Protein AF-A0A6S7GT25-F1 (afdb_monomer_lite)

Structure (mmCIF, N/CA/C/O backbone):
data_AF-A0A6S7GT25-F1
#
_entry.id   AF-A0A6S7GT25-F1
#
loop_
_atom_site.group_PDB
_atom_site.id
_atom_site.type_symbol
_atom_site.label_atom_id
_atom_site.label_alt_id
_atom_site.label_comp_id
_atom_site.label_asym_id
_atom_site.label_entity_id
_atom_site.label_seq_id
_atom_site.pdbx_PDB_ins_code
_atom_site.Cartn_x
_atom_site.Cartn_y
_atom_site.Cartn_z
_atom_site.occupancy
_atom_site.B_iso_or_equiv
_atom_site.auth_seq_id
_atom_site.auth_comp_id
_atom_site.auth_asym_id
_atom_site.auth_atom_id
_atom_site.pdbx_PDB_model_num
ATOM 1 N N . MET A 1 1 ? -16.986 -20.608 24.876 1.00 46.66 1 MET A N 1
ATOM 2 C CA . MET A 1 1 ? -17.352 -19.359 24.159 1.00 46.66 1 MET A CA 1
ATOM 3 C C . MET A 1 1 ? -18.780 -19.372 23.591 1.00 46.66 1 MET A C 1
ATOM 5 O O . MET A 1 1 ? -19.225 -18.306 23.196 1.00 46.66 1 MET A O 1
ATOM 9 N N . LEU A 1 2 ? -19.500 -20.506 23.579 1.00 47.88 2 LEU A N 1
ATOM 10 C CA . LEU A 1 2 ? -20.858 -20.634 23.010 1.00 47.88 2 LEU A CA 1
ATOM 11 C C . LEU A 1 2 ? -21.992 -20.029 23.874 1.00 47.88 2 LEU A C 1
ATOM 13 O O . LEU A 1 2 ? -22.983 -19.552 23.342 1.00 47.88 2 LEU A O 1
ATOM 17 N N . GLU A 1 3 ? -21.796 -19.934 25.187 1.00 65.75 3 GLU A N 1
ATOM 18 C CA . GLU A 1 3 ? -22.841 -19.618 26.181 1.00 65.75 3 GLU A CA 1
ATOM 19 C C . GLU A 1 3 ? -23.477 -18.217 26.064 1.00 65.75 3 GLU A C 1
ATOM 21 O O . GLU A 1 3 ? -24.649 -18.014 26.363 1.00 65.75 3 GLU A O 1
ATOM 26 N N . LYS A 1 4 ? -22.717 -17.213 25.606 1.00 69.62 4 LYS A N 1
ATOM 27 C CA . LYS A 1 4 ? -23.219 -15.827 25.539 1.00 69.62 4 LYS A CA 1
ATOM 28 C C . LYS A 1 4 ? -24.179 -15.590 24.377 1.00 69.62 4 LYS A C 1
ATOM 30 O O . LYS A 1 4 ? -25.021 -14.703 24.470 1.00 69.62 4 LYS A O 1
ATOM 35 N N . GLY A 1 5 ? -24.010 -16.335 23.285 1.00 71.19 5 GLY A N 1
ATOM 36 C CA . GLY A 1 5 ? -24.863 -16.208 22.105 1.00 71.19 5 GLY A CA 1
ATOM 37 C C . GLY A 1 5 ? -26.246 -16.794 22.358 1.00 71.19 5 GLY A C 1
ATOM 38 O O . GLY A 1 5 ? -27.243 -16.169 22.015 1.00 71.19 5 GLY A O 1
ATOM 39 N N . GLU A 1 6 ? -26.293 -17.945 23.027 1.00 79.38 6 GLU A N 1
ATOM 40 C CA . GLU A 1 6 ? -27.542 -18.613 23.394 1.00 79.38 6 GLU A CA 1
ATOM 41 C C . GLU A 1 6 ? -28.343 -17.788 24.406 1.00 79.38 6 GLU A C 1
ATOM 43 O O . GLU A 1 6 ? -29.517 -17.527 24.160 1.00 79.38 6 GLU A O 1
ATOM 48 N N . CYS A 1 7 ? -27.710 -17.252 25.460 1.00 79.69 7 CYS A N 1
ATOM 49 C CA . CYS A 1 7 ? -28.395 -16.344 26.391 1.00 79.69 7 CYS A CA 1
ATOM 50 C C . CYS A 1 7 ? -28.973 -15.103 25.695 1.00 79.69 7 CYS A C 1
ATOM 52 O O . CYS A 1 7 ? -30.114 -14.735 25.954 1.00 79.69 7 CYS A O 1
ATOM 54 N N . ALA A 1 8 ? -28.217 -14.476 24.787 1.00 78.19 8 ALA A N 1
ATOM 55 C CA . ALA A 1 8 ? -28.694 -13.295 24.067 1.00 78.19 8 ALA A CA 1
ATOM 56 C C . ALA A 1 8 ? -29.859 -13.617 23.113 1.00 78.19 8 ALA A C 1
ATOM 58 O O . ALA A 1 8 ? -30.740 -12.783 22.910 1.00 78.19 8 ALA A O 1
ATOM 59 N N . ALA A 1 9 ? -29.871 -14.818 22.526 1.00 78.69 9 ALA A N 1
ATOM 60 C CA . ALA A 1 9 ? -30.960 -15.272 21.670 1.00 78.69 9 ALA A CA 1
ATOM 61 C C . ALA A 1 9 ? -32.238 -15.543 22.476 1.00 78.69 9 ALA A C 1
ATOM 63 O O . ALA A 1 9 ? -33.312 -15.109 22.066 1.00 78.69 9 ALA A O 1
ATOM 64 N N . VAL A 1 10 ? -32.118 -16.201 23.632 1.00 81.44 10 VAL A N 1
ATOM 65 C CA . VAL A 1 10 ? -33.252 -16.478 24.529 1.00 81.44 10 VAL A CA 1
ATOM 66 C C . VAL A 1 10 ? -33.853 -15.176 25.062 1.00 81.44 10 VAL A C 1
ATOM 68 O O . VAL A 1 10 ? -35.054 -14.963 24.923 1.00 81.44 10 VAL A O 1
ATOM 71 N N . GLU A 1 11 ? -33.020 -14.251 25.547 1.00 81.88 11 GLU A N 1
ATOM 72 C CA . GLU A 1 11 ? -33.464 -12.940 26.045 1.00 81.88 11 GLU A CA 1
ATOM 73 C C . GLU A 1 11 ? -34.203 -12.132 24.961 1.00 81.88 11 GLU A C 1
ATOM 75 O O . GLU A 1 11 ? -35.206 -11.467 25.231 1.00 81.88 11 GLU A O 1
ATOM 80 N N . PHE A 1 12 ? -33.754 -12.218 23.703 1.00 75.81 12 PHE A N 1
ATOM 81 C CA . PHE A 1 12 ? -34.432 -11.576 22.577 1.00 75.81 12 PHE A CA 1
ATOM 82 C C . PHE A 1 12 ? -35.801 -12.202 22.277 1.00 75.81 12 PHE A C 1
ATOM 84 O O . PHE A 1 12 ? -36.764 -11.467 22.051 1.00 75.81 12 PHE A O 1
ATOM 91 N N . MET A 1 13 ? -35.892 -13.536 22.275 1.00 76.75 13 MET A N 1
ATOM 92 C CA . MET A 1 13 ? -37.148 -14.247 22.014 1.00 76.75 13 MET A CA 1
ATOM 93 C C . MET A 1 13 ? -38.189 -13.965 23.099 1.00 76.75 13 MET A C 1
ATOM 95 O O . MET A 1 13 ? -39.343 -13.684 22.774 1.00 76.75 13 MET A O 1
ATOM 99 N N . GLU A 1 14 ? -37.783 -13.975 24.367 1.00 75.38 14 GLU A N 1
ATOM 100 C CA . GLU A 1 14 ? -38.678 -13.691 25.492 1.00 75.38 14 GLU A CA 1
ATOM 101 C C . GLU A 1 14 ? -39.189 -12.246 25.467 1.00 75.38 14 GLU A C 1
ATOM 103 O O . GLU A 1 14 ? -40.381 -12.016 25.649 1.00 75.38 14 GLU A O 1
ATOM 108 N N . SER A 1 15 ? -38.319 -11.277 25.164 1.00 70.38 15 SER A N 1
ATOM 109 C CA . SER A 1 15 ? -38.676 -9.851 25.202 1.00 70.38 15 SER A CA 1
ATOM 110 C C . SER A 1 15 ? -39.372 -9.304 23.951 1.00 70.38 15 SER A C 1
ATOM 112 O O . SER A 1 15 ? -39.927 -8.211 24.019 1.00 70.38 15 SER A O 1
ATOM 114 N N . ASN A 1 16 ? -39.313 -9.992 22.802 1.00 66.31 16 ASN A N 1
ATOM 115 C CA . ASN A 1 16 ? -39.850 -9.457 21.536 1.00 66.31 16 ASN A CA 1
ATOM 116 C C . ASN A 1 16 ? -40.799 -10.400 20.781 1.00 66.31 16 ASN A C 1
ATOM 118 O O . ASN A 1 16 ? -41.455 -9.940 19.848 1.00 66.31 16 ASN A O 1
ATOM 122 N N . ILE A 1 17 ? -40.834 -11.701 21.100 1.00 68.69 17 ILE A N 1
ATOM 123 C CA . ILE A 1 17 ? -41.604 -12.697 20.328 1.00 68.69 17 ILE A CA 1
ATOM 124 C C . ILE A 1 17 ? -42.636 -13.419 21.200 1.00 68.69 17 ILE A C 1
ATOM 126 O O . ILE A 1 17 ? -43.757 -13.632 20.746 1.00 68.69 17 ILE A O 1
ATOM 130 N N . VAL A 1 18 ? -42.261 -13.824 22.418 1.00 70.00 18 VAL A N 1
ATOM 131 C CA . VAL A 1 18 ? -43.102 -14.679 23.278 1.00 70.00 18 VAL A CA 1
ATOM 132 C C . VAL A 1 18 ? -43.850 -13.883 24.358 1.00 70.00 18 VAL A C 1
ATOM 134 O O . VAL A 1 18 ? -44.927 -14.304 24.772 1.00 70.00 18 VAL A O 1
ATOM 137 N N . GLY A 1 19 ? -43.318 -12.744 24.811 1.00 62.94 19 GLY A N 1
ATOM 138 C CA . GLY A 1 19 ? -43.955 -11.903 25.830 1.00 62.94 19 GLY A CA 1
ATOM 139 C C . GLY A 1 19 ? -45.111 -11.037 25.304 1.00 62.94 19 GLY A C 1
ATOM 140 O O . GLY A 1 19 ? -45.057 -10.530 24.188 1.00 62.94 19 GLY A O 1
ATOM 141 N N . GLU A 1 20 ? -46.137 -10.821 26.139 1.00 63.78 20 GLU A N 1
ATOM 142 C CA . GLU A 1 20 ? -47.209 -9.823 25.919 1.00 63.78 20 GLU A CA 1
ATOM 143 C C . GLU A 1 20 ? -46.750 -8.379 26.195 1.00 63.78 20 GLU A C 1
ATOM 145 O O . GLU A 1 20 ? -47.478 -7.422 25.932 1.00 63.78 20 GLU A O 1
ATOM 150 N N . GLU A 1 21 ? -45.530 -8.211 26.709 1.00 63.09 21 GLU A N 1
ATOM 151 C CA . GLU A 1 21 ? -44.873 -6.921 26.862 1.00 63.09 21 GLU A CA 1
ATOM 152 C C . GLU A 1 21 ? -43.759 -6.766 25.814 1.00 63.09 21 GLU A C 1
ATOM 154 O O . GLU A 1 21 ? -42.978 -7.697 25.615 1.00 63.09 21 GLU A O 1
ATOM 159 N N . PRO A 1 22 ? -43.618 -5.589 25.185 1.00 63.03 22 PRO A N 1
ATOM 160 C CA . PRO A 1 22 ? -44.305 -4.344 25.508 1.00 63.03 22 PRO A CA 1
ATOM 161 C C . PRO A 1 22 ? -45.561 -4.118 24.640 1.00 63.03 22 PRO A C 1
ATOM 163 O O . PRO A 1 22 ? -45.666 -4.624 23.527 1.00 63.03 22 PRO A O 1
ATOM 166 N N . ASP A 1 23 ? -46.503 -3.312 25.144 1.00 68.62 23 ASP A N 1
ATOM 167 C CA . ASP A 1 23 ? -47.712 -2.890 24.417 1.00 68.62 23 ASP A CA 1
ATOM 168 C C . ASP A 1 23 ? -47.369 -2.367 23.004 1.00 68.62 23 ASP A C 1
ATOM 170 O O . ASP A 1 23 ? -46.366 -1.674 22.809 1.00 68.62 23 ASP A O 1
ATOM 174 N N . ILE A 1 24 ? -48.199 -2.676 22.005 1.00 67.38 24 ILE A N 1
ATOM 175 C CA . ILE A 1 24 ? -47.984 -2.339 20.585 1.00 67.38 24 ILE A CA 1
ATOM 176 C C . ILE A 1 24 ? -47.844 -0.829 20.328 1.00 67.38 24 ILE A C 1
ATOM 178 O O . ILE A 1 24 ? -47.316 -0.419 19.293 1.00 67.38 24 ILE A O 1
ATOM 182 N N . TYR A 1 25 ? -48.298 0.007 21.267 1.00 74.38 25 TYR A N 1
ATOM 183 C CA . TYR A 1 25 ? -48.156 1.465 21.221 1.00 74.38 25 TYR A CA 1
ATOM 184 C C . TYR A 1 25 ? -46.865 1.981 21.873 1.00 74.38 25 TYR A C 1
ATOM 186 O O . TYR A 1 25 ? -46.593 3.189 21.866 1.00 74.38 25 TYR A O 1
ATOM 194 N N . THR A 1 26 ? -46.041 1.098 22.434 1.00 73.00 26 THR A N 1
ATOM 195 C CA . THR A 1 26 ? -44.767 1.484 23.038 1.00 73.00 26 THR A CA 1
ATOM 196 C C . THR A 1 26 ? -43.736 1.856 21.980 1.00 73.00 26 THR A C 1
ATOM 198 O O . THR A 1 26 ? -43.653 1.310 20.879 1.00 73.00 26 THR A O 1
ATOM 201 N N . LYS A 1 27 ? -42.914 2.855 22.310 1.00 70.88 27 LYS A N 1
ATOM 202 C CA . LYS A 1 27 ? -41.864 3.325 21.406 1.00 70.88 27 LYS A CA 1
ATOM 203 C C . LYS A 1 27 ? -40.771 2.266 21.306 1.00 70.88 27 LYS A C 1
ATOM 205 O O . LYS A 1 27 ? -40.023 2.059 22.260 1.00 70.88 27 LYS A O 1
ATOM 210 N N . ILE A 1 28 ? -40.625 1.677 20.121 1.00 74.19 28 ILE A N 1
ATOM 211 C CA . ILE A 1 28 ? -39.534 0.750 19.808 1.00 74.19 28 ILE A CA 1
ATOM 212 C C . ILE A 1 28 ? -38.193 1.456 20.042 1.00 74.19 28 ILE A C 1
ATOM 214 O O . ILE A 1 28 ? -37.916 2.531 19.494 1.00 74.19 28 ILE A O 1
ATOM 218 N N . LYS A 1 29 ? -37.336 0.846 20.865 1.00 71.81 29 LYS A N 1
ATOM 219 C CA . LYS A 1 29 ? -35.988 1.354 21.123 1.00 71.81 29 LYS A CA 1
ATOM 220 C C . LYS A 1 29 ? -35.194 1.324 19.819 1.00 71.81 29 LYS A C 1
ATOM 222 O O . LYS A 1 29 ? -34.957 0.268 19.246 1.00 71.81 29 LYS A O 1
ATOM 227 N N . LYS A 1 30 ? -34.754 2.494 19.352 1.00 70.75 30 LYS A N 1
ATOM 228 C CA . LYS A 1 30 ? -33.964 2.608 18.121 1.00 70.75 30 LYS A CA 1
ATOM 229 C C . LYS A 1 30 ? -32.650 1.837 18.264 1.00 70.75 30 LYS A C 1
ATOM 231 O O . LYS A 1 30 ? -31.754 2.264 18.996 1.00 70.75 30 LYS A O 1
ATOM 236 N N . THR A 1 31 ? -32.513 0.741 17.528 1.00 67.94 31 THR A N 1
ATOM 237 C CA . THR A 1 31 ? -31.258 -0.002 17.423 1.00 67.94 31 THR A CA 1
ATOM 238 C C . THR A 1 31 ? -30.249 0.867 16.683 1.00 67.94 31 THR A C 1
ATOM 240 O O . THR A 1 31 ? -30.405 1.154 15.495 1.00 67.94 31 THR A O 1
ATOM 243 N N . GLN A 1 32 ? -29.216 1.342 17.382 1.00 64.75 32 GLN A N 1
ATOM 244 C CA . GLN A 1 32 ? -28.111 2.051 16.740 1.00 64.75 32 GLN A CA 1
ATOM 245 C C . GLN A 1 32 ? -27.201 1.038 16.044 1.00 64.75 32 GLN A C 1
ATOM 247 O O . GLN A 1 32 ? -26.131 0.693 16.540 1.00 64.75 32 GLN A O 1
ATOM 252 N N . LEU A 1 33 ? -27.663 0.526 14.904 1.00 64.25 33 LEU A N 1
ATOM 253 C CA . LEU A 1 33 ? -26.865 -0.340 14.049 1.00 64.25 33 LEU A CA 1
ATOM 254 C C . LEU A 1 33 ? -25.682 0.463 13.511 1.00 64.25 33 LEU A C 1
ATOM 256 O O . LEU A 1 33 ? -25.850 1.541 12.932 1.00 64.25 33 LEU A O 1
ATOM 260 N N . GLN A 1 34 ? -24.474 -0.055 13.720 1.00 56.19 34 GLN A N 1
ATOM 261 C CA . GLN A 1 34 ? -23.290 0.562 13.151 1.00 56.19 34 GLN A CA 1
ATOM 262 C C . GLN A 1 34 ? -23.253 0.284 11.646 1.00 56.19 34 GLN A C 1
ATOM 264 O O . GLN A 1 34 ? -22.880 -0.794 11.205 1.00 56.19 34 GLN A O 1
ATOM 269 N N . THR A 1 35 ? -23.702 1.251 10.851 1.00 63.16 35 THR A N 1
ATOM 270 C CA . THR A 1 35 ? -23.648 1.202 9.379 1.00 63.16 35 THR A CA 1
ATOM 271 C C . THR A 1 35 ? -22.224 1.427 8.858 1.00 63.16 35 THR A C 1
ATOM 273 O O . THR A 1 35 ? -21.446 2.112 9.522 1.00 63.16 35 THR A O 1
ATOM 276 N N . PHE A 1 36 ? -21.915 0.991 7.631 1.00 57.22 36 PHE A N 1
ATOM 277 C CA . PHE A 1 36 ? -20.641 1.280 6.943 1.00 57.22 36 PHE A CA 1
ATOM 278 C C . PHE A 1 36 ? -20.294 2.779 6.886 1.00 57.22 36 PHE A C 1
ATOM 280 O O . PHE A 1 36 ? -19.129 3.144 6.920 1.00 57.22 36 PHE A O 1
ATOM 287 N N . SER A 1 37 ? -21.285 3.671 6.930 1.00 57.62 37 SER A N 1
ATOM 288 C CA . SER A 1 37 ? -21.103 5.127 7.070 1.00 57.62 37 SER A CA 1
ATOM 289 C C . SER A 1 37 ? -20.426 5.581 8.377 1.00 57.62 37 SER A C 1
ATOM 291 O O . SER A 1 37 ? -20.022 6.738 8.499 1.00 57.62 37 SER A O 1
ATOM 293 N N . LEU A 1 38 ? -20.317 4.702 9.378 1.00 56.00 38 LEU A N 1
ATOM 294 C CA . LEU A 1 38 ? -19.547 4.930 10.606 1.00 56.00 38 LEU A CA 1
ATOM 295 C C . LEU A 1 38 ? -18.103 4.421 10.490 1.00 56.00 38 LEU A C 1
ATOM 297 O O . LEU A 1 38 ? -17.245 4.879 11.246 1.00 56.00 38 LEU A O 1
ATOM 301 N N . ILE A 1 39 ? -17.818 3.544 9.524 1.00 50.91 39 ILE A N 1
ATOM 302 C CA . ILE A 1 39 ? -16.472 3.071 9.194 1.00 50.91 39 ILE A CA 1
ATOM 303 C C . ILE A 1 39 ? -15.761 4.230 8.488 1.00 50.91 39 ILE A C 1
ATOM 305 O O . ILE A 1 39 ? -15.947 4.476 7.303 1.00 50.91 39 ILE A O 1
ATOM 309 N N . GLY A 1 40 ? 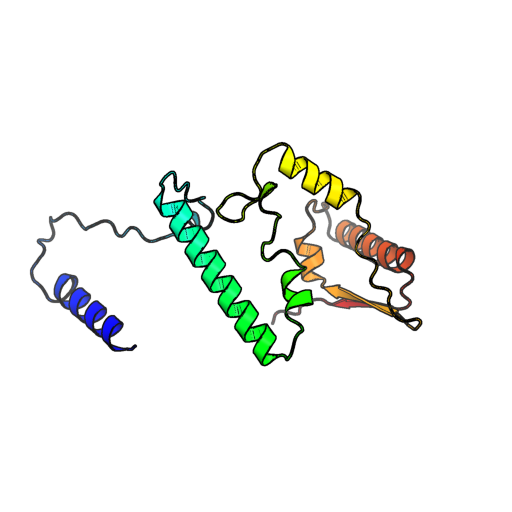-15.024 5.026 9.262 1.00 51.06 40 GLY A N 1
ATOM 310 C CA . GLY A 1 40 ? -14.328 6.226 8.781 1.00 51.06 40 GLY A CA 1
ATOM 311 C C . GLY A 1 40 ? -14.669 7.508 9.544 1.00 51.06 40 GLY A C 1
ATOM 312 O O . GLY A 1 40 ? -13.964 8.511 9.402 1.00 51.06 40 GLY A O 1
ATOM 313 N N . LYS A 1 41 ? -15.689 7.503 10.420 1.00 50.06 41 LYS A N 1
ATOM 314 C CA . LYS A 1 41 ? -15.860 8.610 11.372 1.00 50.06 41 LYS A CA 1
ATOM 315 C C . LYS A 1 41 ? -14.770 8.522 12.438 1.00 50.06 41 LYS A C 1
ATOM 317 O O . LYS A 1 41 ? -14.851 7.706 13.351 1.00 50.06 41 LYS A O 1
ATOM 322 N N . LYS A 1 42 ? -13.775 9.410 12.337 1.00 51.56 42 LYS A N 1
ATOM 323 C CA . LYS A 1 42 ? -12.769 9.646 13.382 1.00 51.56 42 LYS A CA 1
ATOM 324 C C . LYS A 1 42 ? -13.458 9.888 14.722 1.00 51.56 42 LYS A C 1
ATOM 326 O O . LYS A 1 42 ? -14.125 10.909 14.917 1.00 51.56 42 LYS A O 1
ATOM 331 N N . VAL A 1 43 ? -13.301 8.939 15.639 1.00 50.34 43 VAL A N 1
ATOM 332 C CA . VAL A 1 43 ? -13.759 9.066 17.021 1.00 50.34 43 VAL A CA 1
ATOM 333 C C . VAL A 1 43 ? -12.829 10.060 17.694 1.00 50.34 43 VAL A C 1
ATOM 335 O O . VAL A 1 43 ? -11.834 9.677 18.279 1.00 50.34 43 VAL A O 1
ATOM 338 N N . ASN A 1 44 ? -13.142 11.354 17.629 1.00 44.25 44 ASN A N 1
ATOM 339 C CA . ASN A 1 44 ? -12.368 12.364 18.346 1.00 44.25 44 ASN A CA 1
ATOM 340 C C . ASN A 1 44 ? -12.516 12.150 19.862 1.00 44.25 44 ASN A C 1
ATOM 342 O O . ASN A 1 44 ? -13.386 12.742 20.507 1.00 44.25 44 ASN A O 1
ATOM 346 N N . SER A 1 45 ? -11.663 11.313 20.456 1.00 43.78 45 SER A N 1
ATOM 347 C CA . SER A 1 45 ? -11.671 11.086 21.898 1.00 43.78 45 SER A CA 1
ATOM 348 C C . SER A 1 45 ? -10.950 12.243 22.603 1.00 43.78 45 SER A C 1
ATOM 350 O O . SER A 1 45 ? -9.775 12.194 22.957 1.00 43.78 45 SER A O 1
ATOM 352 N N . LYS A 1 46 ? -11.677 13.340 22.845 1.00 47.94 46 LYS A N 1
ATOM 353 C CA . LYS A 1 46 ? -11.210 14.471 23.674 1.00 47.94 46 LYS A CA 1
ATOM 354 C C . LYS A 1 46 ? -11.178 14.131 25.177 1.00 47.94 46 LYS A C 1
ATOM 356 O O . LYS A 1 46 ? -11.539 14.953 26.011 1.00 47.94 46 LYS A O 1
ATOM 361 N N . SER A 1 47 ? -10.780 12.919 25.562 1.00 47.91 47 SER A N 1
ATOM 362 C CA . SER A 1 47 ? -10.760 12.496 26.968 1.00 47.91 47 SER A CA 1
ATOM 363 C C . SER A 1 47 ? -9.433 11.847 27.339 1.00 47.91 47 SER A C 1
ATOM 365 O O . SER A 1 47 ? -8.839 11.126 26.541 1.00 47.91 47 SER A O 1
ATOM 367 N N . LYS A 1 48 ? -9.002 12.023 28.597 1.00 53.53 48 LYS A N 1
ATOM 368 C CA . LYS A 1 48 ? -7.878 11.296 29.220 1.00 53.53 48 LYS A CA 1
ATOM 369 C C . LYS A 1 48 ? -7.968 9.770 29.001 1.00 53.53 48 LYS A C 1
ATOM 371 O O . LYS A 1 48 ? -6.938 9.103 28.966 1.00 53.53 48 LYS A O 1
ATOM 376 N N . LYS A 1 49 ? -9.175 9.232 28.763 1.00 54.44 49 LYS A N 1
ATOM 377 C CA . LYS A 1 49 ? -9.424 7.830 28.378 1.00 54.44 49 LYS A CA 1
ATOM 378 C C . LYS A 1 49 ? -8.829 7.441 27.014 1.00 54.44 49 LYS A C 1
ATOM 380 O O . LYS A 1 49 ? -8.366 6.315 26.879 1.00 54.44 49 LYS A O 1
ATOM 385 N N . GLY A 1 50 ? -8.758 8.354 26.043 1.00 56.06 50 GLY A N 1
ATOM 386 C CA . GLY A 1 50 ? -8.165 8.105 24.722 1.00 56.06 50 GLY A CA 1
ATOM 387 C C . GLY A 1 50 ? -6.675 7.766 24.795 1.00 56.06 50 GLY A C 1
ATOM 388 O O . GLY A 1 50 ? -6.233 6.778 24.218 1.00 56.06 50 GLY A O 1
ATOM 389 N N . LYS A 1 51 ? -5.906 8.499 25.616 1.00 60.16 51 LYS A N 1
ATOM 390 C CA . LYS A 1 51 ? -4.479 8.201 25.857 1.00 60.16 51 LYS A CA 1
ATOM 391 C C . LYS A 1 51 ? -4.268 6.795 26.437 1.00 60.16 51 LYS A C 1
ATOM 393 O O . LYS A 1 51 ? -3.333 6.105 26.047 1.00 60.16 51 LYS A O 1
ATOM 398 N N . ILE A 1 52 ? -5.159 6.353 27.328 1.00 63.25 52 ILE A N 1
ATOM 399 C CA . ILE A 1 52 ? -5.106 5.015 27.942 1.00 63.25 52 ILE A CA 1
ATOM 400 C C . ILE A 1 52 ? -5.394 3.924 26.904 1.00 63.25 52 ILE A C 1
ATOM 402 O O . ILE A 1 52 ? -4.719 2.897 26.890 1.00 63.25 52 ILE A O 1
ATOM 406 N N . VAL A 1 53 ? -6.369 4.140 26.018 1.00 61.75 53 VAL A N 1
ATOM 407 C CA . VAL A 1 53 ? -6.691 3.194 24.934 1.00 61.75 53 VAL A CA 1
ATOM 408 C C . VAL A 1 53 ? -5.511 3.051 23.966 1.00 61.75 53 VAL A C 1
ATOM 410 O O . VAL A 1 53 ? -5.145 1.937 23.601 1.00 61.75 53 VAL A O 1
ATOM 413 N N . VAL A 1 54 ? -4.838 4.152 23.635 1.00 63.16 54 VAL A N 1
ATOM 414 C CA . VAL A 1 54 ? -3.660 4.154 22.750 1.00 63.16 54 VAL A CA 1
ATOM 415 C C . VAL A 1 54 ? -2.472 3.405 23.362 1.00 63.16 54 VAL A C 1
ATOM 417 O O . VAL A 1 54 ? -1.808 2.626 22.672 1.00 63.16 54 VAL A O 1
ATOM 420 N N . LEU A 1 55 ? -2.233 3.578 24.665 1.00 68.94 55 LEU A N 1
ATOM 421 C CA . LEU A 1 55 ? -1.234 2.808 25.414 1.00 68.94 55 LEU A CA 1
ATOM 422 C C . LEU A 1 55 ? -1.557 1.308 25.418 1.00 68.94 55 LEU A C 1
ATOM 424 O O . LEU A 1 55 ? -0.668 0.490 25.182 1.00 68.94 55 LEU A O 1
ATOM 428 N N . LYS A 1 56 ? -2.828 0.935 25.621 1.00 72.75 56 LYS A N 1
ATOM 429 C CA . LYS A 1 56 ? -3.265 -0.471 25.575 1.00 72.75 56 LYS A CA 1
ATOM 430 C C . LYS A 1 56 ? -3.058 -1.097 24.195 1.00 72.75 56 LYS A C 1
ATOM 432 O O . LYS A 1 56 ? -2.533 -2.203 24.115 1.00 72.75 56 LYS A O 1
ATOM 437 N N . ASN A 1 57 ? -3.403 -0.384 23.125 1.00 67.19 57 ASN A N 1
ATOM 438 C CA . ASN A 1 57 ? -3.220 -0.873 21.757 1.00 67.19 57 ASN A CA 1
ATOM 439 C C . ASN A 1 57 ? -1.735 -1.005 21.393 1.00 67.19 57 ASN A C 1
ATOM 441 O O . ASN A 1 57 ? -1.332 -2.023 20.835 1.00 67.19 57 ASN A O 1
ATOM 445 N N . SER A 1 58 ? -0.908 -0.029 21.784 1.00 72.69 58 SER A N 1
ATOM 446 C CA . SER A 1 58 ? 0.546 -0.087 21.569 1.00 72.69 58 SER A CA 1
ATOM 447 C C . SER A 1 58 ? 1.170 -1.268 22.324 1.00 72.69 58 SER A C 1
ATOM 449 O O . SER A 1 58 ? 1.985 -1.994 21.763 1.00 72.69 58 SER A O 1
ATOM 451 N N . LYS A 1 59 ? 0.724 -1.528 23.563 1.00 80.56 59 LYS A N 1
ATOM 452 C CA . LYS A 1 59 ? 1.141 -2.701 24.346 1.00 80.56 59 LYS A CA 1
ATOM 453 C C . LYS A 1 59 ? 0.746 -4.016 23.669 1.00 80.56 59 LYS A C 1
ATOM 455 O O . LYS A 1 59 ? 1.553 -4.939 23.624 1.00 80.56 59 LYS A O 1
ATOM 460 N N . ALA A 1 60 ? -0.481 -4.113 23.157 1.00 77.81 60 ALA A N 1
ATOM 461 C CA . ALA A 1 60 ? -0.956 -5.318 22.482 1.00 77.81 60 ALA A CA 1
ATOM 462 C C . ALA A 1 60 ? -0.169 -5.603 21.193 1.00 77.81 60 ALA A C 1
ATOM 464 O O . ALA A 1 60 ? 0.199 -6.749 20.945 1.00 77.81 60 ALA A O 1
ATOM 465 N N . LEU A 1 61 ? 0.126 -4.569 20.398 1.00 77.19 61 LEU A N 1
ATOM 466 C CA . LEU A 1 61 ? 0.946 -4.694 19.191 1.00 77.19 61 LEU A CA 1
ATOM 467 C C . LEU A 1 61 ? 2.383 -5.118 19.525 1.00 77.19 61 LEU A C 1
ATOM 469 O O . LEU A 1 61 ? 2.894 -6.064 18.931 1.00 77.19 61 LEU A O 1
ATOM 473 N N . PHE A 1 62 ? 2.993 -4.482 20.528 1.00 82.19 62 PHE A N 1
ATOM 474 C CA . PHE A 1 62 ? 4.333 -4.827 21.001 1.00 82.19 62 PHE A CA 1
ATOM 475 C C . PHE A 1 62 ? 4.421 -6.284 21.473 1.00 82.19 62 PHE A C 1
ATOM 477 O O . PHE A 1 62 ? 5.329 -7.010 21.079 1.00 82.19 62 PHE A O 1
ATOM 484 N N . ALA A 1 63 ? 3.440 -6.747 22.255 1.00 84.69 63 ALA A N 1
ATOM 485 C CA . ALA A 1 63 ? 3.389 -8.132 22.719 1.00 84.69 63 ALA A CA 1
ATOM 486 C C . ALA A 1 63 ? 3.292 -9.136 21.557 1.00 84.69 63 ALA A C 1
ATOM 488 O O . ALA A 1 63 ? 3.973 -10.160 21.574 1.00 84.69 63 ALA A O 1
ATOM 489 N N . LYS A 1 64 ? 2.488 -8.831 20.527 1.00 83.31 64 LYS A N 1
ATOM 490 C CA . LYS A 1 64 ? 2.390 -9.662 19.317 1.00 83.31 64 LYS A CA 1
ATOM 491 C C . LYS A 1 64 ? 3.713 -9.720 18.557 1.00 83.31 64 LYS A C 1
ATOM 493 O O . LYS A 1 64 ? 4.122 -10.805 18.160 1.00 83.31 64 LYS A O 1
ATOM 498 N N . MET A 1 65 ? 4.394 -8.589 18.381 1.00 81.62 65 MET A N 1
ATOM 499 C CA . MET A 1 65 ? 5.701 -8.569 17.717 1.00 81.62 65 MET A CA 1
ATOM 500 C C . MET A 1 65 ? 6.749 -9.360 18.484 1.00 81.62 65 MET A C 1
ATOM 502 O O . MET A 1 65 ? 7.481 -10.127 17.873 1.00 81.62 65 MET A O 1
ATOM 506 N N . LEU A 1 66 ? 6.779 -9.240 19.810 1.00 86.25 66 LEU A N 1
ATOM 507 C CA . LEU A 1 66 ? 7.721 -9.980 20.644 1.00 86.25 66 LEU A CA 1
ATOM 508 C C . LEU A 1 66 ? 7.477 -11.494 20.556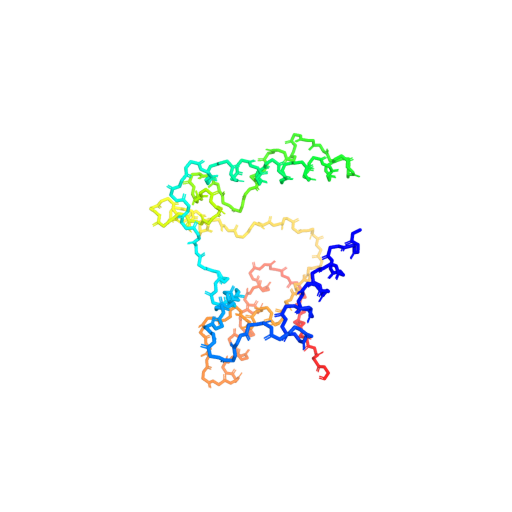 1.00 86.25 66 LEU A C 1
ATOM 510 O O . LEU A 1 66 ? 8.426 -12.266 20.444 1.00 86.25 66 LEU A O 1
ATOM 514 N N . LEU A 1 67 ? 6.209 -11.917 20.522 1.00 87.94 67 LEU A N 1
ATOM 515 C CA . LEU A 1 67 ? 5.840 -13.315 20.299 1.00 87.94 67 LEU A CA 1
ATOM 516 C C . LEU A 1 67 ? 6.292 -13.815 18.918 1.00 87.94 67 LEU A C 1
ATOM 518 O O . LEU A 1 67 ? 6.873 -14.892 18.819 1.00 87.94 67 LEU A O 1
ATOM 522 N N . ILE A 1 68 ? 6.055 -13.034 17.860 1.00 85.00 68 ILE A N 1
ATOM 523 C CA . ILE A 1 68 ? 6.451 -13.391 16.489 1.00 85.00 68 ILE A CA 1
ATOM 524 C C . ILE A 1 68 ? 7.976 -13.443 16.362 1.00 85.00 68 ILE A C 1
ATOM 526 O O . ILE A 1 68 ? 8.500 -14.396 15.793 1.00 85.00 68 ILE A O 1
ATOM 530 N N . ALA A 1 69 ? 8.686 -12.460 16.916 1.00 86.62 69 ALA A N 1
ATOM 531 C CA . ALA A 1 69 ? 10.142 -12.404 16.902 1.00 86.62 69 ALA A CA 1
ATOM 532 C C . ALA A 1 69 ? 10.749 -13.618 17.612 1.00 86.62 69 ALA A C 1
ATOM 534 O O . ALA A 1 69 ? 11.630 -14.273 17.062 1.00 86.62 69 ALA A O 1
ATOM 535 N N . LYS A 1 70 ? 10.205 -13.993 18.778 1.00 86.19 70 LYS A N 1
ATOM 536 C CA . LYS A 1 70 ? 10.600 -15.220 19.484 1.00 86.19 70 LYS A CA 1
ATOM 537 C C . LYS A 1 70 ? 10.259 -16.486 18.703 1.00 86.19 70 LYS A C 1
ATOM 539 O O . LYS A 1 70 ? 11.083 -17.386 18.642 1.00 86.19 70 LYS A O 1
ATOM 544 N N . SER A 1 71 ? 9.085 -16.553 18.077 1.00 90.00 71 SER A N 1
ATOM 545 C CA . SER A 1 71 ? 8.680 -17.710 17.268 1.00 90.00 71 SER A CA 1
ATOM 546 C C . SER A 1 71 ? 9.532 -17.892 16.010 1.00 90.00 71 SER A C 1
ATOM 548 O O . SER A 1 71 ? 9.649 -19.014 15.528 1.00 90.00 71 SER A O 1
ATOM 550 N N . ARG A 1 72 ? 10.070 -16.805 15.449 1.00 88.44 72 ARG A N 1
ATOM 551 C CA . ARG A 1 72 ? 10.849 -16.803 14.202 1.00 88.44 72 ARG A CA 1
ATOM 552 C C . ARG A 1 72 ? 12.362 -16.688 14.429 1.00 88.44 72 ARG A C 1
ATOM 554 O O . ARG A 1 72 ? 13.081 -16.549 13.451 1.00 88.44 72 ARG A O 1
ATOM 561 N N . ASN A 1 73 ? 12.833 -16.742 15.681 1.00 87.75 73 ASN A N 1
ATOM 562 C CA . ASN A 1 73 ? 14.238 -16.521 16.060 1.00 87.75 73 ASN A CA 1
ATOM 563 C C . ASN A 1 73 ? 14.841 -15.238 15.452 1.00 87.75 73 ASN A C 1
ATOM 565 O O . ASN A 1 73 ? 15.982 -15.236 15.003 1.00 87.75 73 ASN A O 1
ATOM 569 N N . LEU A 1 74 ? 14.065 -14.151 15.427 1.00 85.12 74 LEU A N 1
ATOM 570 C CA . LEU A 1 74 ? 14.538 -12.847 14.955 1.00 85.12 74 LEU A CA 1
ATOM 571 C C . LEU A 1 74 ? 15.319 -12.126 16.058 1.00 85.12 74 LEU A C 1
ATOM 573 O O . LEU A 1 74 ? 14.967 -12.213 17.241 1.00 85.12 74 LEU A O 1
ATOM 577 N N . GLU A 1 75 ? 16.338 -11.364 15.668 1.00 86.62 75 GLU A N 1
ATOM 578 C CA . GLU A 1 75 ? 17.074 -10.506 16.589 1.00 86.62 75 GLU A CA 1
ATOM 579 C C . GLU A 1 75 ? 16.195 -9.338 17.050 1.00 86.62 75 GLU A C 1
ATOM 581 O O . GLU A 1 75 ? 15.663 -8.560 16.260 1.00 86.62 75 GLU A O 1
ATOM 586 N N . MET A 1 76 ? 16.017 -9.210 18.368 1.00 81.81 76 MET A N 1
ATOM 587 C CA . MET A 1 76 ? 15.132 -8.187 18.935 1.00 81.81 76 MET A CA 1
ATOM 588 C C . MET A 1 76 ? 15.635 -6.761 18.690 1.00 81.81 76 MET A C 1
ATOM 590 O O . MET A 1 76 ? 14.823 -5.842 18.646 1.00 81.81 76 MET A O 1
ATOM 594 N N . GLU A 1 77 ? 16.944 -6.572 18.542 1.00 84.44 77 GLU A N 1
ATOM 595 C CA . GLU A 1 77 ? 17.543 -5.271 18.243 1.00 84.44 77 GLU A CA 1
ATOM 596 C C . GLU A 1 77 ? 17.101 -4.761 16.863 1.00 84.44 77 GLU A C 1
ATOM 598 O O . GLU A 1 77 ? 16.591 -3.645 16.739 1.00 84.44 77 GLU A O 1
ATOM 603 N N . GLU A 1 78 ? 17.158 -5.623 15.848 1.00 82.69 78 GLU A N 1
ATOM 604 C CA . GLU A 1 78 ? 16.683 -5.312 14.500 1.00 82.69 78 GLU A CA 1
ATOM 605 C C . GLU A 1 78 ? 15.172 -5.036 14.488 1.00 82.69 78 GLU A C 1
ATOM 607 O O . GLU A 1 78 ? 14.706 -4.030 13.951 1.00 82.69 78 GLU A O 1
ATOM 612 N N . VAL A 1 79 ? 14.393 -5.876 15.173 1.00 78.19 79 VAL A N 1
ATOM 613 C CA . VAL A 1 79 ? 12.930 -5.743 15.267 1.00 78.19 79 VAL A CA 1
ATOM 614 C C . VAL A 1 79 ? 12.502 -4.400 15.882 1.00 78.19 79 VAL A C 1
ATOM 616 O O . VAL A 1 79 ? 11.457 -3.861 15.511 1.00 78.19 79 VAL A O 1
ATOM 619 N N . LEU A 1 80 ? 13.288 -3.850 16.812 1.00 80.75 80 LEU A N 1
ATOM 620 C CA . LEU A 1 80 ? 13.010 -2.573 17.483 1.00 80.75 80 LEU A CA 1
ATOM 621 C C . LEU A 1 80 ? 13.604 -1.351 16.769 1.00 80.75 80 LEU A C 1
ATOM 623 O O . LEU A 1 80 ? 13.285 -0.223 17.149 1.00 80.75 80 LEU A O 1
ATOM 627 N N . THR A 1 81 ? 14.421 -1.557 15.736 1.00 80.44 81 THR A N 1
ATOM 628 C CA . THR A 1 81 ? 15.001 -0.474 14.927 1.00 80.44 81 THR A CA 1
ATOM 629 C C . THR A 1 81 ? 13.941 0.209 14.056 1.00 80.44 81 THR A C 1
ATOM 631 O O . THR A 1 81 ? 14.015 1.411 13.795 1.00 80.44 81 THR A O 1
ATOM 634 N N . TYR A 1 82 ? 12.905 -0.528 13.643 1.00 73.25 82 TYR A N 1
ATOM 635 C CA . TYR A 1 82 ? 11.865 -0.026 12.747 1.00 73.25 82 TYR A CA 1
ATOM 636 C C . TYR A 1 82 ? 10.641 0.521 13.498 1.00 73.25 82 TYR A C 1
ATOM 638 O O . TYR A 1 82 ? 10.216 0.012 14.537 1.00 73.25 82 TYR A O 1
ATOM 646 N N . SER A 1 83 ? 10.029 1.576 12.947 1.00 67.12 83 SER A N 1
ATOM 647 C CA . SER A 1 83 ? 8.821 2.183 13.516 1.00 67.12 83 SER A CA 1
ATOM 648 C C . SER A 1 83 ? 7.652 1.192 13.525 1.00 67.12 83 SER A C 1
ATOM 650 O O . SER A 1 83 ? 7.203 0.723 12.485 1.00 67.12 83 SER A O 1
ATOM 652 N N . LEU A 1 84 ? 7.079 0.958 14.708 1.00 69.94 84 LEU A N 1
ATOM 653 C CA . LEU A 1 84 ? 5.922 0.076 14.933 1.00 69.94 84 LEU A CA 1
ATOM 654 C C . LEU A 1 84 ? 4.585 0.659 14.439 1.00 69.94 84 LEU A C 1
ATOM 656 O O . LEU A 1 84 ? 3.521 0.089 14.684 1.00 69.94 84 LEU A O 1
ATOM 660 N N . ARG A 1 85 ? 4.607 1.851 13.837 1.00 66.62 85 ARG A N 1
ATOM 661 C CA . ARG A 1 85 ? 3.421 2.572 13.365 1.00 66.62 85 ARG A CA 1
ATOM 662 C C . ARG A 1 85 ? 3.561 2.914 11.883 1.00 66.62 85 ARG A C 1
ATOM 664 O O . ARG A 1 85 ? 4.683 3.201 11.467 1.00 66.62 85 ARG A O 1
ATOM 671 N N . PRO A 1 86 ? 2.435 2.994 11.139 1.00 66.62 86 PRO A N 1
ATOM 672 C CA . PRO A 1 86 ? 2.429 3.394 9.727 1.00 66.62 86 PRO A CA 1
ATOM 673 C C . PRO A 1 86 ? 3.101 4.748 9.495 1.00 66.62 86 PRO A C 1
ATOM 675 O O . PRO A 1 86 ? 3.724 4.972 8.468 1.00 66.62 86 PRO A O 1
ATOM 678 N N . TYR A 1 87 ? 2.991 5.640 10.482 1.00 70.44 87 TYR A N 1
ATOM 679 C CA . TYR A 1 87 ? 3.606 6.957 10.467 1.00 70.44 87 TYR A CA 1
ATOM 680 C C . TYR A 1 87 ? 4.374 7.205 11.773 1.00 70.44 87 TYR A C 1
ATOM 682 O O . TYR A 1 87 ? 3.919 6.776 12.845 1.00 70.44 87 TYR A O 1
ATOM 690 N N . PRO A 1 88 ? 5.495 7.95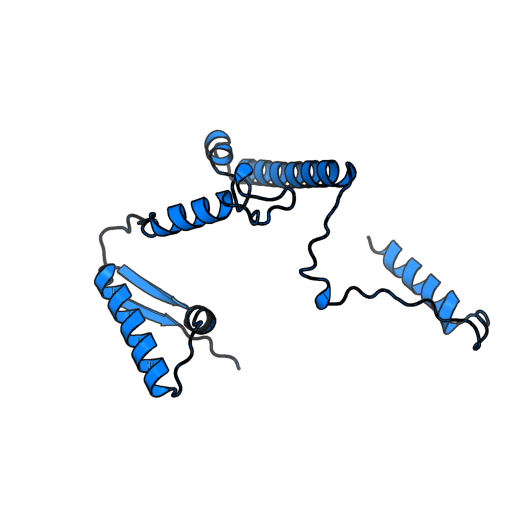1 11.729 1.00 72.44 88 PRO A N 1
ATOM 691 C CA . PRO A 1 88 ? 6.200 8.392 12.927 1.00 72.44 88 PRO A CA 1
ATOM 692 C C . PRO A 1 88 ? 5.263 9.146 13.873 1.00 72.44 88 PRO A C 1
ATOM 694 O O . PRO A 1 88 ? 4.428 9.941 13.437 1.00 72.44 88 PRO A O 1
ATOM 697 N N . HIS A 1 89 ? 5.425 8.958 15.185 1.00 67.62 89 HIS A N 1
ATOM 698 C CA . HIS A 1 89 ? 4.560 9.604 16.180 1.00 67.62 89 HIS A CA 1
ATOM 699 C C . HIS A 1 89 ? 4.441 11.139 16.036 1.00 67.62 89 HIS A C 1
ATOM 701 O O . HIS A 1 89 ? 3.336 11.642 16.230 1.00 67.62 89 HIS A O 1
ATOM 707 N N . PRO A 1 90 ? 5.491 11.897 15.646 1.00 69.50 90 PRO A N 1
ATOM 708 C CA . PRO A 1 90 ? 5.373 13.340 15.405 1.00 69.50 90 PRO A CA 1
ATOM 709 C C . PRO A 1 90 ? 4.460 13.731 14.230 1.00 69.50 90 PRO A C 1
ATOM 711 O O . PRO A 1 90 ? 3.996 14.874 14.182 1.00 69.50 90 PRO A O 1
ATOM 714 N N . SER A 1 91 ? 4.224 12.802 13.299 1.00 65.81 91 SER A N 1
ATOM 715 C CA . SER A 1 91 ? 3.437 12.985 12.071 1.00 65.81 91 SER A CA 1
ATOM 716 C C . SER A 1 91 ? 2.064 12.306 12.142 1.00 65.81 91 SER A C 1
ATOM 718 O O . SER A 1 91 ? 1.212 12.560 11.290 1.00 65.81 91 SER A O 1
ATOM 720 N N . ALA A 1 92 ? 1.823 11.492 13.174 1.00 70.88 92 ALA A N 1
ATOM 721 C CA . ALA A 1 92 ? 0.595 10.735 13.390 1.00 70.88 92 ALA A CA 1
ATOM 722 C C . ALA A 1 92 ? -0.240 11.297 14.554 1.00 70.88 92 ALA A C 1
ATOM 724 O O . ALA A 1 92 ? 0.283 11.752 15.572 1.00 70.88 92 ALA A O 1
ATOM 725 N N . THR A 1 93 ? -1.564 11.236 14.436 1.00 70.00 93 THR A N 1
ATOM 726 C CA . THR A 1 93 ? -2.478 11.409 15.558 1.00 70.00 93 THR A CA 1
ATOM 727 C C . THR A 1 93 ? -2.259 10.266 16.546 1.00 70.00 93 THR A C 1
ATOM 729 O O . THR A 1 93 ? -1.672 9.229 16.231 1.00 70.00 93 THR A O 1
ATOM 732 N N . ASN A 1 94 ? -2.776 10.418 17.763 1.00 64.44 94 ASN A N 1
ATOM 733 C CA . ASN A 1 94 ? -2.732 9.335 18.747 1.00 64.44 94 ASN A CA 1
ATOM 734 C C . ASN A 1 94 ? -3.455 8.061 18.261 1.00 64.44 94 ASN A C 1
ATOM 736 O O . ASN A 1 94 ? -3.183 6.981 18.770 1.00 64.44 94 ASN A O 1
ATOM 740 N N . GLU A 1 95 ? -4.347 8.190 17.278 1.00 63.28 95 GLU A N 1
ATOM 741 C CA . GLU A 1 95 ? -5.102 7.097 16.656 1.00 63.28 95 GLU A CA 1
ATOM 742 C C . GLU A 1 95 ? -4.357 6.450 15.476 1.00 63.28 95 GLU A C 1
ATOM 744 O O . GLU A 1 95 ? -4.797 5.423 14.976 1.00 63.28 95 GLU A O 1
ATOM 749 N N . GLY A 1 96 ? -3.199 6.991 15.076 1.00 62.09 96 GLY A N 1
ATOM 750 C CA . GLY A 1 96 ? -2.354 6.440 14.012 1.00 62.09 96 GLY A CA 1
ATOM 751 C C . GLY A 1 96 ? -2.579 7.057 12.632 1.00 62.09 96 GLY A C 1
ATOM 752 O O . GLY A 1 96 ? -1.806 6.775 11.726 1.00 62.09 96 GLY A O 1
ATOM 753 N N . ASP A 1 97 ? -3.567 7.938 12.476 1.00 69.06 97 ASP A N 1
ATOM 754 C CA . ASP A 1 97 ? -3.799 8.663 11.226 1.00 69.06 97 ASP A CA 1
ATOM 755 C C . ASP A 1 97 ? -2.820 9.818 11.044 1.00 69.06 97 ASP A C 1
ATOM 757 O O . ASP A 1 97 ? -2.392 10.436 12.011 1.00 69.06 97 ASP A O 1
ATOM 761 N N . LEU A 1 98 ? -2.544 10.217 9.809 1.00 70.00 98 LEU A N 1
ATOM 762 C CA . LEU A 1 98 ? -1.695 11.375 9.548 1.00 70.00 98 LEU A CA 1
ATOM 763 C C . LEU A 1 98 ? -2.322 12.679 10.104 1.00 70.00 98 LEU A C 1
ATOM 765 O O . LEU A 1 98 ? -3.508 12.970 9.893 1.00 70.00 98 LEU A O 1
ATOM 769 N N . VAL A 1 99 ? -1.541 13.479 10.839 1.00 72.81 99 VAL A N 1
ATOM 770 C CA . VAL A 1 99 ? -2.004 14.771 11.385 1.00 72.81 99 VAL A CA 1
ATOM 771 C C . VAL A 1 99 ? -2.167 15.768 10.236 1.00 72.81 99 VAL A C 1
ATOM 773 O O . VAL A 1 99 ? -1.265 15.915 9.434 1.00 72.81 99 VAL A O 1
ATOM 776 N N . LYS A 1 100 ? -3.255 16.545 10.155 1.00 67.50 100 LYS A N 1
ATOM 777 C CA . LYS A 1 100 ? -3.465 17.534 9.064 1.00 67.50 100 LYS A CA 1
ATOM 778 C C . LYS A 1 100 ? -2.505 18.747 9.080 1.00 67.50 100 LYS A C 1
ATOM 780 O O . LYS A 1 100 ? -2.768 19.750 8.422 1.00 67.50 100 LYS A O 1
ATOM 785 N N . THR A 1 101 ? -1.439 18.712 9.872 1.00 68.94 101 THR A N 1
ATOM 786 C CA . THR A 1 101 ? -0.518 19.836 10.078 1.00 68.94 101 THR A CA 1
ATOM 787 C C . THR A 1 101 ? 0.568 19.889 9.003 1.00 68.94 101 THR A C 1
ATOM 789 O O . THR A 1 101 ? 0.755 18.955 8.226 1.00 68.94 101 THR A O 1
ATOM 792 N N . VAL A 1 102 ? 1.340 20.980 8.992 1.00 64.50 102 VAL A N 1
ATOM 793 C CA . VAL A 1 102 ? 2.526 21.168 8.133 1.00 64.50 102 VAL A CA 1
ATOM 794 C C . VAL A 1 102 ? 3.492 19.971 8.202 1.00 64.50 102 VAL A C 1
ATOM 796 O O . VAL A 1 102 ? 4.100 19.621 7.199 1.00 64.50 102 VAL A O 1
ATOM 799 N N . LYS A 1 103 ? 3.553 19.259 9.337 1.00 68.81 103 LYS A N 1
ATOM 800 C CA . LYS A 1 103 ? 4.379 18.050 9.511 1.00 68.81 103 LYS A CA 1
ATOM 801 C C . LYS A 1 103 ? 3.991 16.893 8.584 1.00 68.81 103 LYS A C 1
ATOM 803 O O . LYS A 1 103 ? 4.859 16.156 8.138 1.00 68.81 103 LYS A O 1
ATOM 808 N N . ALA A 1 104 ? 2.715 16.760 8.239 1.00 68.06 104 ALA A N 1
ATOM 809 C CA . ALA A 1 104 ? 2.277 15.775 7.255 1.00 68.06 104 ALA A CA 1
ATOM 810 C C . ALA A 1 104 ? 2.598 16.175 5.816 1.00 68.06 104 ALA A C 1
ATOM 812 O O . ALA A 1 104 ? 2.788 15.305 4.973 1.00 68.06 104 ALA A O 1
ATOM 813 N N . LYS A 1 105 ? 2.680 17.482 5.527 1.00 73.25 105 LYS A N 1
ATOM 814 C CA . LYS A 1 105 ? 3.196 17.950 4.234 1.00 73.25 105 LYS A CA 1
ATOM 815 C C . LYS A 1 105 ? 4.684 17.642 4.097 1.00 73.25 105 LYS A C 1
ATOM 817 O O . LYS A 1 105 ? 5.081 17.213 3.027 1.00 73.25 105 LYS A O 1
ATOM 822 N N . LEU A 1 106 ? 5.463 17.796 5.173 1.00 76.75 106 LEU A N 1
ATOM 823 C CA . LEU A 1 106 ? 6.877 17.407 5.181 1.00 76.75 106 LEU A CA 1
ATOM 824 C C . LEU A 1 106 ? 7.049 15.916 4.891 1.00 76.75 106 LEU A C 1
ATOM 826 O O . LEU A 1 106 ? 7.859 15.582 4.044 1.00 76.75 106 LEU A O 1
ATOM 830 N N . LEU A 1 107 ? 6.237 15.044 5.503 1.00 75.69 107 LEU A N 1
ATOM 831 C CA . LEU A 1 107 ? 6.284 13.609 5.203 1.00 75.69 107 LEU A CA 1
ATOM 832 C C . LEU A 1 107 ? 6.075 13.335 3.705 1.00 75.69 107 LEU A C 1
ATOM 834 O O . LEU A 1 107 ? 6.873 12.628 3.110 1.00 75.69 107 LEU A O 1
ATOM 838 N N . LYS A 1 108 ? 5.070 13.968 3.084 1.00 75.25 108 LYS A N 1
ATOM 839 C CA . LYS A 1 108 ? 4.832 13.849 1.637 1.00 75.25 108 LYS A CA 1
ATOM 840 C C . LYS A 1 108 ? 5.974 14.403 0.786 1.00 75.25 108 LYS A C 1
ATOM 842 O O . LYS A 1 108 ? 6.259 13.869 -0.274 1.00 75.25 108 LYS A O 1
ATOM 847 N N . MET A 1 109 ? 6.605 15.494 1.219 1.00 80.06 109 MET A N 1
ATOM 848 C CA . MET A 1 109 ? 7.770 16.053 0.527 1.00 80.06 109 MET A CA 1
ATOM 849 C C . MET A 1 109 ? 8.950 15.082 0.586 1.00 80.06 109 MET A C 1
ATOM 851 O O . MET A 1 109 ? 9.571 14.842 -0.437 1.00 80.06 109 MET A O 1
ATOM 855 N N . THR A 1 110 ? 9.198 14.465 1.744 1.00 76.81 110 THR A N 1
ATOM 856 C CA . THR A 1 110 ? 10.237 13.438 1.896 1.00 76.81 110 THR A CA 1
ATOM 857 C C . THR A 1 110 ? 9.913 12.175 1.095 1.00 76.81 110 THR A C 1
ATOM 859 O O . THR A 1 110 ? 10.802 11.628 0.459 1.00 76.81 110 THR A O 1
ATOM 862 N N . GLU A 1 111 ? 8.651 11.733 1.066 1.00 76.62 111 GLU A N 1
ATOM 863 C CA . GLU A 1 111 ? 8.201 10.617 0.215 1.00 76.62 111 GLU A CA 1
ATOM 864 C C . GLU A 1 111 ? 8.456 10.900 -1.274 1.00 76.62 111 GLU A C 1
ATOM 866 O O . GLU A 1 111 ? 8.880 10.004 -1.991 1.00 76.62 111 GLU A O 1
ATOM 871 N N . ASN A 1 112 ? 8.268 12.143 -1.730 1.00 75.44 112 ASN A N 1
ATOM 872 C CA . ASN A 1 112 ? 8.545 12.536 -3.116 1.00 75.44 112 ASN A CA 1
ATOM 873 C C . ASN A 1 112 ? 10.048 12.623 -3.448 1.00 75.44 112 ASN A C 1
ATOM 875 O O . ASN A 1 112 ? 10.409 12.593 -4.622 1.00 75.44 112 ASN A O 1
ATOM 879 N N . GLU A 1 113 ? 10.914 12.797 -2.445 1.00 70.75 113 GLU A N 1
ATOM 880 C CA . GLU A 1 113 ? 12.373 12.875 -2.618 1.00 70.75 113 GLU A CA 1
ATOM 881 C C . GLU A 1 113 ? 13.053 11.500 -2.574 1.00 70.75 113 GLU A C 1
ATOM 883 O O . GLU A 1 113 ? 14.178 11.348 -3.054 1.00 70.75 113 GLU A O 1
ATOM 888 N N . ILE A 1 114 ? 12.383 10.490 -2.019 1.00 65.44 114 ILE A N 1
ATOM 889 C CA . ILE A 1 114 ? 12.877 9.117 -2.001 1.00 65.44 114 ILE A CA 1
ATOM 890 C C . ILE A 1 114 ? 12.522 8.472 -3.344 1.00 65.44 114 ILE A C 1
ATOM 892 O O . ILE A 1 114 ? 11.354 8.281 -3.668 1.00 65.44 114 ILE A O 1
ATOM 896 N N . GLN A 1 115 ? 13.538 8.113 -4.131 1.00 58.12 115 GLN A N 1
ATOM 897 C CA . GLN A 1 115 ? 13.346 7.174 -5.236 1.00 58.12 115 GLN A CA 1
ATOM 898 C C . GLN A 1 115 ? 12.916 5.827 -4.649 1.00 58.12 115 GLN A C 1
ATOM 900 O O . GLN A 1 115 ? 13.513 5.395 -3.658 1.00 58.12 115 GLN A O 1
ATOM 905 N N . ASP A 1 116 ? 11.885 5.203 -5.238 1.00 58.94 116 ASP A N 1
ATOM 906 C CA . ASP A 1 116 ? 11.377 3.882 -4.848 1.00 58.94 116 ASP A CA 1
ATOM 907 C C . ASP A 1 116 ? 12.539 2.985 -4.443 1.00 58.94 116 ASP A C 1
ATOM 909 O O . ASP A 1 116 ? 13.485 2.825 -5.217 1.00 58.94 116 ASP A O 1
ATOM 913 N N . GLY A 1 117 ? 12.493 2.483 -3.202 1.00 54.06 117 GLY A N 1
ATOM 914 C CA . GLY A 1 117 ? 13.617 1.802 -2.575 1.00 54.06 117 GLY A CA 1
ATOM 915 C C . GLY A 1 117 ?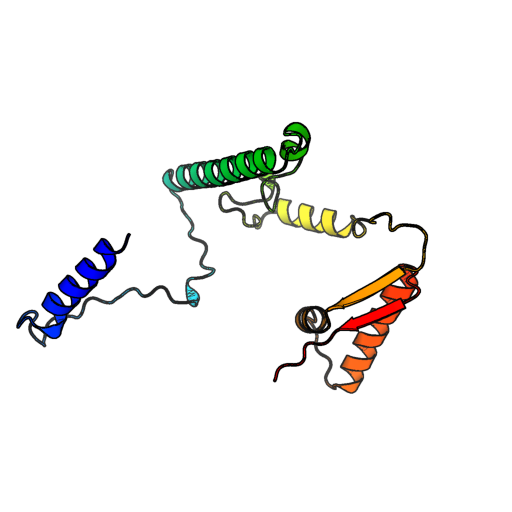 14.190 0.781 -3.539 1.00 54.06 117 GLY A C 1
ATOM 916 O O . GLY A 1 117 ? 13.549 -0.232 -3.823 1.00 54.06 117 GLY A O 1
ATOM 917 N N . SER A 1 118 ? 15.367 1.090 -4.086 1.00 49.91 118 SER A N 1
ATOM 918 C CA . SER A 1 118 ? 16.019 0.257 -5.079 1.00 49.91 118 SER A CA 1
ATOM 919 C C . SER A 1 118 ? 16.407 -1.029 -4.371 1.00 49.91 118 SER A C 1
ATOM 921 O O . SER A 1 118 ? 17.458 -1.125 -3.733 1.00 49.91 118 SER A O 1
ATOM 923 N N . VAL A 1 119 ? 15.527 -2.022 -4.421 1.00 56.47 119 VAL A N 1
ATOM 924 C CA . VAL A 1 119 ? 15.900 -3.379 -4.064 1.00 56.47 119 VAL A CA 1
ATOM 925 C C . VAL A 1 119 ? 16.996 -3.727 -5.060 1.00 56.47 119 VAL A C 1
ATOM 927 O O . VAL A 1 119 ? 16.750 -3.730 -6.267 1.00 56.47 119 VAL A O 1
ATOM 930 N N . ASN A 1 120 ? 18.219 -3.937 -4.570 1.00 55.59 120 ASN A N 1
ATOM 931 C CA . ASN A 1 120 ? 19.323 -4.431 -5.384 1.00 55.59 120 ASN A CA 1
ATOM 932 C C . ASN A 1 120 ? 18.938 -5.827 -5.881 1.00 55.59 120 ASN A C 1
ATOM 934 O O . ASN A 1 120 ? 19.198 -6.837 -5.231 1.00 55.59 120 ASN A O 1
ATOM 938 N N . LEU A 1 121 ? 18.225 -5.861 -7.006 1.00 63.00 121 LEU A N 1
ATOM 939 C CA . LEU A 1 121 ? 17.776 -7.080 -7.649 1.00 63.00 121 LEU A CA 1
ATOM 940 C C . LEU A 1 121 ? 19.015 -7.835 -8.143 1.00 63.00 121 LEU A C 1
ATOM 942 O O . LEU A 1 121 ? 19.910 -7.204 -8.719 1.00 63.00 121 LEU A O 1
ATOM 946 N N . PRO A 1 122 ? 19.079 -9.160 -7.933 1.00 65.56 122 PRO A N 1
ATOM 947 C CA . PRO A 1 122 ? 20.211 -9.965 -8.364 1.00 65.56 122 PRO A CA 1
ATOM 948 C C . PRO A 1 122 ? 20.485 -9.784 -9.863 1.00 65.56 122 PRO A C 1
ATOM 950 O O . PRO A 1 122 ? 19.580 -9.537 -10.665 1.00 65.56 122 PRO A O 1
ATOM 953 N N . ILE A 1 123 ? 21.763 -9.878 -10.230 1.00 61.59 123 ILE A N 1
ATOM 954 C CA . ILE A 1 123 ? 22.225 -9.779 -11.616 1.00 61.59 123 ILE A CA 1
ATOM 955 C C . ILE A 1 123 ? 21.746 -11.040 -12.352 1.00 61.59 123 ILE A C 1
ATOM 957 O O . ILE A 1 123 ? 22.169 -12.144 -12.017 1.00 61.59 123 ILE A O 1
ATOM 961 N N . GLY A 1 124 ? 20.840 -10.883 -13.317 1.00 70.38 124 GLY A N 1
ATOM 962 C CA . GLY A 1 124 ? 20.237 -11.982 -14.076 1.00 70.38 124 GLY A CA 1
ATOM 963 C C . GLY A 1 124 ? 19.038 -11.522 -14.905 1.00 70.38 124 GLY A C 1
ATOM 964 O O . GLY A 1 124 ? 18.764 -10.323 -14.973 1.00 70.38 124 GLY A O 1
ATOM 965 N N . ASP A 1 125 ? 18.324 -12.471 -15.516 1.00 74.50 125 ASP A N 1
ATOM 966 C CA . ASP A 1 125 ? 17.061 -12.200 -16.207 1.00 74.50 125 ASP A CA 1
ATOM 967 C C . ASP A 1 125 ? 15.996 -11.757 -15.208 1.00 74.50 125 ASP A C 1
ATOM 969 O O . ASP A 1 125 ? 15.618 -12.493 -14.293 1.00 74.50 125 ASP A O 1
ATOM 973 N N . LYS A 1 126 ? 15.520 -10.525 -15.381 1.00 78.75 126 LYS A N 1
ATOM 974 C CA . LYS A 1 126 ? 14.555 -9.913 -14.475 1.00 78.75 126 LYS A CA 1
ATOM 975 C C . LYS A 1 126 ? 13.181 -9.933 -15.127 1.00 78.75 126 LYS A C 1
ATOM 977 O O . LYS A 1 126 ? 12.999 -9.396 -16.220 1.00 78.75 126 LYS A O 1
ATOM 982 N N . ALA A 1 127 ? 12.213 -10.496 -14.414 1.00 84.44 127 ALA A N 1
ATOM 983 C CA . ALA A 1 127 ? 10.805 -10.408 -14.764 1.00 84.44 127 ALA A CA 1
ATOM 984 C C . ALA A 1 127 ? 10.108 -9.366 -13.882 1.00 84.44 127 ALA A C 1
ATOM 986 O O . ALA A 1 127 ? 10.318 -9.345 -12.668 1.00 84.44 127 ALA A O 1
ATOM 987 N N . TYR A 1 128 ? 9.271 -8.527 -14.488 1.00 86.12 128 TYR A N 1
ATOM 988 C CA . TYR A 1 128 ? 8.374 -7.627 -13.769 1.00 86.12 128 TYR A CA 1
ATOM 989 C C . TYR A 1 128 ? 6.932 -8.091 -13.944 1.00 86.12 128 TYR A C 1
ATOM 991 O O . TYR A 1 128 ? 6.442 -8.189 -15.070 1.00 86.12 128 TYR A O 1
ATOM 999 N N . ILE A 1 129 ? 6.258 -8.381 -12.833 1.00 90.44 129 ILE A N 1
ATOM 1000 C CA . ILE A 1 129 ? 4.883 -8.881 -12.834 1.00 90.44 129 ILE A CA 1
ATOM 1001 C C . ILE A 1 129 ? 3.959 -7.748 -12.403 1.00 90.44 129 ILE A C 1
ATOM 1003 O O . ILE A 1 129 ? 4.037 -7.255 -11.279 1.00 90.44 129 ILE A O 1
ATOM 1007 N N . PHE A 1 130 ? 3.078 -7.351 -13.310 1.00 89.88 130 PHE A N 1
ATOM 1008 C CA . PHE A 1 130 ? 2.044 -6.358 -13.076 1.00 89.88 130 PHE A CA 1
ATOM 1009 C C . PHE A 1 130 ? 0.740 -7.059 -12.679 1.00 89.88 130 PHE A C 1
ATOM 1011 O O . PHE A 1 130 ? 0.195 -7.839 -13.460 1.00 89.88 130 PHE A O 1
ATOM 1018 N N . ASP A 1 131 ? 0.216 -6.743 -11.493 1.00 91.38 131 ASP A N 1
ATOM 1019 C CA . ASP A 1 131 ? -1.180 -7.020 -11.142 1.00 91.38 131 ASP A CA 1
ATOM 1020 C C . ASP A 1 131 ? -2.070 -6.032 -11.906 1.00 91.38 131 ASP A C 1
ATOM 1022 O O . ASP A 1 131 ? -2.134 -4.838 -11.590 1.00 91.38 131 ASP A O 1
ATOM 1026 N N . ALA A 1 132 ? -2.724 -6.527 -12.956 1.00 88.94 132 ALA A N 1
ATOM 1027 C CA . ALA A 1 132 ? -3.537 -5.705 -13.836 1.00 88.94 132 ALA A CA 1
ATOM 1028 C C . ALA A 1 132 ? -4.687 -5.029 -13.089 1.00 88.94 132 ALA A C 1
ATOM 1030 O O . ALA A 1 132 ? -4.963 -3.852 -13.330 1.00 88.94 132 ALA A O 1
ATOM 1031 N N . MET A 1 133 ? -5.348 -5.748 -12.177 1.00 87.88 133 MET A N 1
ATOM 1032 C CA . MET A 1 133 ? -6.521 -5.227 -11.486 1.00 87.88 133 MET A CA 1
ATOM 1033 C C . MET A 1 133 ? -6.120 -4.132 -10.500 1.00 87.88 133 MET A C 1
ATOM 1035 O O . MET A 1 133 ? -6.774 -3.089 -10.446 1.00 87.88 133 MET A O 1
ATOM 1039 N N . ALA A 1 134 ? -5.002 -4.308 -9.792 1.00 87.88 134 ALA A N 1
ATOM 1040 C CA . ALA A 1 134 ? -4.457 -3.264 -8.931 1.00 87.88 134 ALA A CA 1
ATOM 1041 C C . ALA A 1 134 ? -4.105 -1.999 -9.727 1.00 87.88 134 ALA A C 1
ATOM 1043 O O . ALA A 1 134 ? -4.489 -0.894 -9.344 1.00 87.88 134 ALA A O 1
ATOM 1044 N N . ILE A 1 135 ? -3.431 -2.136 -10.873 1.00 87.19 135 ILE A N 1
ATOM 1045 C CA . ILE A 1 135 ? -3.053 -0.978 -11.697 1.00 87.19 135 ILE A CA 1
ATOM 1046 C C . ILE A 1 135 ? -4.292 -0.240 -12.181 1.00 87.19 135 ILE A C 1
ATOM 1048 O O . ILE A 1 135 ? -4.347 0.981 -12.037 1.00 87.19 135 ILE A O 1
ATOM 1052 N N . LEU A 1 136 ? -5.293 -0.965 -12.685 1.00 86.38 136 LEU A N 1
ATOM 1053 C CA . LEU A 1 136 ? -6.554 -0.382 -13.138 1.00 86.38 136 LEU A CA 1
ATOM 1054 C C . LEU A 1 136 ? -7.282 0.350 -12.003 1.00 86.38 136 LEU A C 1
ATOM 1056 O O . LEU A 1 136 ? -7.775 1.455 -12.215 1.00 86.38 136 LEU A O 1
ATOM 1060 N N . GLN A 1 137 ? -7.292 -0.205 -10.787 1.00 84.94 137 GLN A N 1
ATOM 1061 C CA . GLN A 1 137 ? -7.903 0.433 -9.614 1.00 84.94 137 GLN A CA 1
ATOM 1062 C C . GLN A 1 137 ? -7.153 1.687 -9.136 1.00 84.94 137 GLN A C 1
ATOM 1064 O O . GLN A 1 137 ? -7.757 2.564 -8.520 1.00 84.94 137 GLN A O 1
ATOM 1069 N N . THR A 1 138 ? -5.848 1.794 -9.408 1.00 82.06 138 THR A N 1
ATOM 1070 C CA . THR A 1 138 ? -5.047 2.981 -9.049 1.00 82.06 138 THR A CA 1
ATOM 1071 C C . THR A 1 138 ? -5.139 4.129 -10.058 1.00 82.06 138 THR A C 1
ATOM 1073 O O . THR A 1 138 ? -4.619 5.214 -9.787 1.00 82.06 138 THR A O 1
ATOM 1076 N N . LEU A 1 139 ? -5.787 3.932 -11.212 1.00 82.00 139 LEU A N 1
ATOM 1077 C CA . LEU A 1 139 ? -5.981 4.996 -12.197 1.00 82.00 139 LEU A CA 1
ATOM 1078 C C . LEU A 1 139 ? -6.959 6.043 -11.654 1.00 82.00 139 LEU A C 1
ATOM 1080 O O . LEU A 1 139 ? -8.137 5.776 -11.435 1.00 82.00 139 LEU A O 1
ATOM 1084 N N . THR A 1 140 ? -6.463 7.259 -11.438 1.00 75.06 140 THR A N 1
ATOM 1085 C CA . THR A 1 140 ? -7.262 8.386 -10.930 1.00 75.06 140 THR A CA 1
ATOM 1086 C C . THR A 1 140 ? -7.965 9.164 -12.039 1.00 75.06 140 THR A C 1
ATOM 1088 O O . THR A 1 140 ? -8.983 9.804 -11.785 1.00 75.06 140 THR A O 1
ATOM 1091 N N . VAL A 1 141 ? -7.435 9.105 -13.262 1.00 78.19 141 VAL A N 1
ATOM 1092 C CA . VAL A 1 141 ? -8.005 9.724 -14.460 1.00 78.19 141 VAL A CA 1
ATOM 1093 C C . VAL A 1 141 ? -8.246 8.613 -15.470 1.00 78.19 141 VAL A C 1
ATOM 1095 O O . VAL A 1 141 ? -7.303 7.957 -15.905 1.00 78.19 141 VAL A O 1
ATOM 1098 N N . LEU A 1 142 ? -9.515 8.383 -15.800 1.00 80.06 142 LEU A N 1
ATOM 1099 C CA . LEU A 1 142 ? -9.914 7.402 -16.801 1.00 80.06 142 LEU A CA 1
ATOM 1100 C C . LEU A 1 142 ? -10.096 8.113 -18.150 1.00 80.06 142 LEU A C 1
ATOM 1102 O O . LEU A 1 142 ? -10.847 9.092 -18.205 1.00 80.06 142 LEU A O 1
ATOM 1106 N N . PRO A 1 143 ? -9.422 7.659 -19.219 1.00 82.94 143 PRO A N 1
ATOM 1107 C CA . PRO A 1 143 ? -9.626 8.195 -20.558 1.00 82.94 143 PRO A CA 1
ATOM 1108 C C . PRO A 1 143 ? -11.017 7.844 -21.104 1.00 82.94 143 PRO A C 1
ATOM 1110 O O . PRO A 1 143 ? -11.718 6.972 -20.582 1.00 82.94 143 PRO A O 1
ATOM 1113 N N . ALA A 1 144 ? -11.436 8.554 -22.154 1.00 84.88 144 ALA A N 1
ATOM 1114 C CA . ALA A 1 144 ? -12.804 8.485 -22.668 1.00 84.88 144 ALA A CA 1
ATOM 1115 C C . ALA A 1 144 ? -13.085 7.186 -23.436 1.00 84.88 144 ALA A C 1
ATOM 1117 O O . ALA A 1 144 ? -14.243 6.786 -23.575 1.00 84.88 144 ALA A O 1
ATOM 1118 N N . THR A 1 145 ? -12.037 6.524 -23.935 1.00 90.56 145 THR A N 1
ATOM 1119 C CA . THR A 1 145 ? -12.160 5.288 -24.709 1.00 90.56 145 THR A CA 1
ATOM 1120 C C . THR A 1 145 ? -11.288 4.166 -24.151 1.00 90.56 145 THR A C 1
ATOM 1122 O O . THR A 1 145 ? -10.211 4.388 -23.597 1.00 90.56 145 THR A O 1
ATOM 1125 N N . PHE A 1 146 ? -11.726 2.921 -24.358 1.00 86.06 146 PHE A N 1
ATOM 1126 C CA . PHE A 1 146 ? -10.927 1.741 -24.014 1.00 86.06 146 PHE A CA 1
ATOM 1127 C C . PHE A 1 146 ? -9.618 1.651 -24.814 1.00 86.06 146 PHE A C 1
ATOM 1129 O O . PHE A 1 146 ? -8.646 1.085 -24.322 1.00 86.06 146 PHE A O 1
ATOM 1136 N N . GLY A 1 147 ? -9.576 2.212 -26.028 1.00 88.31 147 GLY A N 1
ATOM 1137 C CA . GLY A 1 147 ? -8.362 2.245 -26.849 1.00 88.31 147 GLY A CA 1
ATOM 1138 C C . GLY A 1 147 ? -7.293 3.173 -26.270 1.00 88.31 147 GLY A C 1
ATOM 1139 O O . GLY A 1 147 ? -6.127 2.790 -26.176 1.00 88.31 147 GLY A O 1
ATOM 1140 N N . GLU A 1 148 ? -7.697 4.362 -25.818 1.00 87.56 148 GLU A N 1
ATOM 1141 C CA . GLU A 1 148 ? -6.810 5.287 -25.102 1.00 87.56 148 GLU A CA 1
ATOM 1142 C C . GLU A 1 148 ? -6.325 4.667 -23.790 1.00 87.56 148 GLU A C 1
ATOM 1144 O O . GLU A 1 148 ? -5.124 4.641 -23.542 1.00 87.56 148 GLU A O 1
ATOM 1149 N N . LEU A 1 149 ? -7.228 4.047 -23.017 1.00 88.31 149 LEU A N 1
ATOM 1150 C CA . LEU A 1 149 ? -6.865 3.323 -21.794 1.00 88.31 149 LEU A CA 1
ATOM 1151 C C . LEU A 1 149 ? -5.793 2.260 -22.054 1.00 88.31 149 LEU A C 1
ATOM 1153 O O . LEU A 1 149 ? -4.811 2.181 -21.319 1.00 88.31 149 LEU A O 1
ATOM 1157 N N . ALA A 1 150 ? -5.974 1.442 -23.093 1.00 89.25 150 ALA A N 1
ATOM 1158 C CA . ALA A 1 150 ? -5.020 0.399 -23.452 1.00 89.25 150 ALA A CA 1
ATOM 1159 C C . ALA A 1 150 ? -3.659 0.982 -23.863 1.00 89.25 150 ALA A C 1
ATOM 1161 O O . ALA A 1 150 ? -2.621 0.432 -23.496 1.00 89.25 150 ALA A O 1
ATOM 1162 N N . THR A 1 151 ? -3.663 2.103 -24.586 1.00 90.62 151 THR A N 1
ATOM 1163 C CA . THR A 1 151 ? -2.443 2.776 -25.052 1.00 90.62 151 THR A CA 1
ATOM 1164 C C . THR A 1 151 ? -1.669 3.382 -23.885 1.00 90.62 151 THR A C 1
ATOM 1166 O O . THR A 1 151 ? -0.468 3.140 -23.754 1.00 90.62 151 THR A O 1
ATOM 1169 N N . ASP A 1 152 ? -2.357 4.096 -22.993 1.00 88.31 152 ASP A N 1
ATOM 1170 C CA . ASP A 1 152 ? -1.761 4.712 -21.805 1.00 88.31 152 ASP A CA 1
ATOM 1171 C C . ASP A 1 152 ? -1.203 3.655 -20.847 1.00 88.31 152 ASP A C 1
ATOM 1173 O O . ASP A 1 152 ? -0.095 3.790 -20.318 1.00 88.31 152 ASP A O 1
ATOM 1177 N N . LEU A 1 153 ? -1.949 2.564 -20.654 1.00 89.44 153 LEU A N 1
ATOM 1178 C CA . LEU A 1 153 ? -1.531 1.444 -19.821 1.00 89.44 153 LEU A CA 1
ATOM 1179 C C . LEU A 1 153 ? -0.291 0.752 -20.398 1.00 89.44 153 LEU A C 1
ATOM 1181 O O . LEU A 1 153 ? 0.670 0.513 -19.666 1.00 89.44 153 LEU A O 1
ATOM 1185 N N . LEU A 1 154 ? -0.283 0.467 -21.703 1.00 90.50 154 LEU A N 1
ATOM 1186 C CA . LEU A 1 154 ? 0.858 -0.149 -22.376 1.00 90.50 154 LEU A CA 1
ATOM 1187 C C . LEU A 1 154 ? 2.095 0.753 -22.312 1.00 90.50 154 LEU A C 1
ATOM 1189 O O . LEU A 1 154 ? 3.178 0.276 -21.977 1.00 90.50 154 LEU A O 1
ATOM 1193 N N . ALA A 1 155 ? 1.937 2.054 -22.569 1.00 90.31 155 ALA A N 1
ATOM 1194 C CA . ALA A 1 155 ? 3.024 3.022 -22.465 1.00 90.31 155 ALA A CA 1
ATOM 1195 C C . ALA A 1 155 ? 3.609 3.049 -21.047 1.00 90.31 155 ALA A C 1
ATOM 1197 O O . ALA A 1 155 ? 4.828 3.016 -20.880 1.00 90.31 155 ALA A O 1
ATOM 1198 N N . LYS A 1 156 ? 2.755 3.037 -20.016 1.00 87.75 156 LYS A N 1
ATOM 1199 C CA . LYS A 1 156 ? 3.187 2.967 -18.614 1.00 87.75 156 LYS A CA 1
ATOM 1200 C C . LYS A 1 156 ? 3.989 1.695 -18.332 1.00 87.75 156 LYS A C 1
ATOM 1202 O O . LYS A 1 156 ? 5.082 1.784 -17.784 1.00 87.75 156 LYS A O 1
ATOM 1207 N N . ILE A 1 157 ? 3.481 0.537 -18.753 1.00 89.25 157 ILE A N 1
ATOM 1208 C CA . ILE A 1 157 ? 4.131 -0.771 -18.575 1.00 89.25 157 ILE A CA 1
ATOM 1209 C C . ILE A 1 157 ? 5.516 -0.795 -19.236 1.00 89.25 157 ILE A C 1
ATOM 1211 O O . ILE A 1 157 ? 6.501 -1.170 -18.598 1.00 89.25 157 ILE A O 1
ATOM 1215 N N . VAL A 1 158 ? 5.609 -0.357 -20.495 1.00 89.12 158 VAL A N 1
ATOM 1216 C CA . VAL A 1 158 ? 6.866 -0.344 -21.259 1.00 89.12 158 VAL A CA 1
ATOM 1217 C C . VAL A 1 158 ? 7.866 0.638 -20.656 1.00 89.12 158 VAL A C 1
ATOM 1219 O O . VAL A 1 158 ? 9.023 0.276 -20.451 1.00 89.12 158 VAL 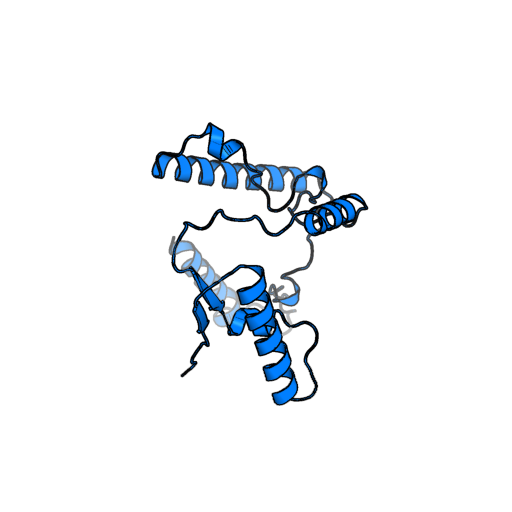A O 1
ATOM 1222 N N . ASN A 1 159 ? 7.432 1.851 -20.308 1.00 88.94 159 ASN A N 1
ATOM 1223 C CA . ASN A 1 159 ? 8.310 2.857 -19.710 1.00 88.94 159 ASN A CA 1
ATOM 1224 C C . ASN A 1 159 ? 8.898 2.378 -18.377 1.00 88.94 159 ASN A C 1
ATOM 1226 O O . ASN A 1 159 ? 10.086 2.577 -18.135 1.00 88.94 159 ASN A O 1
ATOM 1230 N N . THR A 1 160 ? 8.098 1.710 -17.541 1.00 84.56 160 THR A N 1
ATOM 1231 C CA . THR A 1 160 ? 8.569 1.101 -16.288 1.00 84.56 160 THR A CA 1
ATOM 1232 C C . THR A 1 160 ? 9.549 -0.048 -16.535 1.00 84.56 160 THR A C 1
ATOM 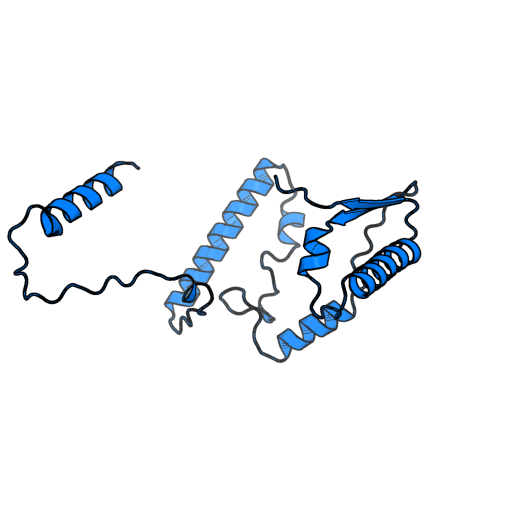1234 O O . THR A 1 160 ? 10.551 -0.167 -15.833 1.00 84.56 160 THR A O 1
ATOM 1237 N N . ALA A 1 161 ? 9.301 -0.889 -17.540 1.00 84.50 161 ALA A N 1
ATOM 1238 C CA . ALA A 1 161 ? 10.200 -1.992 -17.874 1.00 84.50 161 ALA A CA 1
ATOM 1239 C C . ALA A 1 161 ? 11.563 -1.500 -18.384 1.00 84.50 161 ALA A C 1
ATOM 1241 O O . ALA A 1 161 ? 12.600 -2.027 -17.980 1.00 84.50 161 ALA A O 1
ATOM 1242 N N . VAL A 1 162 ? 11.561 -0.458 -19.224 1.00 85.31 162 VAL A N 1
ATOM 1243 C CA . VAL A 1 162 ? 12.777 0.167 -19.763 1.00 85.31 162 VAL A CA 1
ATOM 1244 C C . VAL A 1 162 ? 13.549 0.902 -18.670 1.00 85.31 162 VAL A C 1
ATOM 1246 O O . VAL A 1 162 ? 14.760 0.719 -18.563 1.00 85.31 162 VAL A O 1
ATOM 1249 N N . SER A 1 163 ? 12.875 1.699 -17.833 1.00 83.06 163 SER A N 1
ATOM 1250 C CA . SER A 1 163 ? 13.548 2.480 -16.784 1.00 83.06 163 SER A CA 1
ATOM 1251 C C . SER A 1 163 ? 14.235 1.603 -15.738 1.00 83.06 163 SER A C 1
ATOM 1253 O O . SER A 1 163 ? 15.270 1.986 -15.196 1.00 83.06 163 SER A O 1
ATOM 1255 N N . LEU A 1 164 ? 13.689 0.414 -15.482 1.00 78.12 164 LEU A N 1
ATOM 1256 C CA . LEU A 1 164 ? 14.204 -0.528 -14.490 1.00 78.12 164 LEU A CA 1
ATOM 1257 C C . LEU A 1 164 ? 14.997 -1.702 -15.104 1.00 78.12 164 LEU A C 1
ATOM 1259 O O . LEU A 1 164 ? 15.468 -2.574 -14.370 1.00 78.12 164 LEU A O 1
ATOM 1263 N N . ASN A 1 165 ? 15.191 -1.702 -16.429 1.00 81.56 165 ASN A N 1
ATOM 1264 C CA . ASN A 1 165 ? 15.963 -2.694 -17.184 1.00 81.56 165 ASN A CA 1
ATOM 1265 C C . ASN A 1 165 ? 15.491 -4.150 -16.960 1.00 81.56 165 ASN A C 1
ATOM 1267 O O . ASN A 1 165 ? 16.288 -5.034 -16.628 1.00 81.56 165 ASN A O 1
ATOM 1271 N N . PHE A 1 166 ? 14.184 -4.393 -17.103 1.00 84.25 166 PHE A N 1
ATOM 1272 C CA . PHE A 1 166 ? 13.590 -5.736 -17.060 1.00 84.25 166 PHE A CA 1
ATOM 1273 C C . PHE A 1 166 ? 13.571 -6.380 -18.453 1.00 84.25 166 PHE A C 1
ATOM 1275 O O . PHE A 1 166 ? 13.130 -5.755 -19.415 1.00 84.25 166 PHE A O 1
ATOM 1282 N N . SER A 1 167 ? 14.008 -7.641 -18.562 1.00 83.94 167 SER A N 1
ATOM 1283 C CA . SER A 1 167 ? 14.020 -8.392 -19.830 1.00 83.94 167 SER A CA 1
ATOM 1284 C C . SER A 1 167 ? 12.675 -9.048 -20.149 1.00 83.94 167 SER A C 1
ATOM 1286 O O . SER A 1 167 ? 12.382 -9.330 -21.311 1.00 83.94 167 SER A O 1
ATOM 1288 N N . ARG A 1 168 ? 11.832 -9.261 -19.132 1.00 87.38 168 ARG A N 1
ATOM 1289 C CA . ARG A 1 168 ? 10.495 -9.846 -19.269 1.00 87.38 168 ARG A CA 1
ATOM 1290 C C . ARG A 1 168 ? 9.465 -9.060 -18.468 1.00 87.38 168 ARG A C 1
ATOM 1292 O O . ARG A 1 168 ? 9.719 -8.653 -17.337 1.00 87.38 168 ARG A O 1
ATOM 1299 N N . VAL A 1 169 ? 8.274 -8.913 -19.037 1.00 90.62 169 VAL A N 1
ATOM 1300 C CA . VAL A 1 169 ? 7.134 -8.268 -18.387 1.00 90.62 169 VAL A CA 1
ATOM 1301 C C . VAL A 1 169 ? 5.915 -9.168 -18.507 1.00 90.62 169 VAL A C 1
ATOM 1303 O O . VAL A 1 169 ? 5.544 -9.547 -19.615 1.00 90.62 169 VAL A O 1
ATOM 1306 N N . ASP A 1 170 ? 5.286 -9.486 -17.379 1.00 91.06 170 ASP A N 1
ATOM 1307 C CA . ASP A 1 170 ? 4.059 -10.277 -17.329 1.00 91.06 170 ASP A CA 1
ATOM 1308 C C . ASP A 1 170 ? 2.907 -9.399 -16.819 1.00 91.06 170 ASP A C 1
ATOM 1310 O O . ASP A 1 170 ? 2.973 -8.838 -15.726 1.00 91.06 170 ASP A O 1
ATOM 1314 N N . PHE A 1 171 ? 1.840 -9.276 -17.610 1.00 91.44 171 PHE A N 1
ATOM 1315 C CA . PHE A 1 171 ? 0.629 -8.537 -17.246 1.00 91.44 171 PHE A CA 1
ATOM 1316 C C . PHE A 1 171 ? -0.474 -9.522 -16.848 1.00 91.44 171 PHE A C 1
ATOM 1318 O O . PHE A 1 171 ? -1.049 -10.203 -17.700 1.00 91.44 171 PHE A O 1
ATOM 1325 N N . VAL A 1 172 ? -0.738 -9.639 -15.546 1.00 93.19 172 VAL A N 1
ATOM 1326 C CA . VAL A 1 172 ? -1.598 -10.687 -14.982 1.00 93.19 172 VAL A CA 1
ATOM 1327 C C . VAL A 1 172 ? -2.975 -10.116 -14.678 1.00 93.19 172 VAL A C 1
ATOM 1329 O O . VAL A 1 172 ? -3.122 -9.270 -13.802 1.00 93.19 172 VAL A O 1
ATOM 1332 N N . CYS A 1 173 ? -3.982 -10.589 -15.411 1.00 89.69 173 CYS A N 1
ATOM 1333 C CA . CYS A 1 173 ? -5.381 -10.222 -15.210 1.00 89.69 173 CYS A CA 1
ATOM 1334 C C . CYS A 1 173 ? -6.136 -11.321 -14.470 1.00 89.69 173 CYS A C 1
ATOM 1336 O O . CYS A 1 173 ? -6.034 -12.496 -14.836 1.00 89.69 173 CYS A O 1
ATOM 1338 N N . ASP A 1 174 ? -6.968 -10.924 -13.512 1.00 88.81 174 ASP A N 1
ATOM 1339 C CA . ASP A 1 174 ? -7.959 -11.819 -12.931 1.00 88.81 174 ASP A CA 1
ATOM 1340 C C . ASP A 1 174 ? -8.957 -12.268 -14.002 1.00 88.81 174 ASP A C 1
ATOM 1342 O O . ASP A 1 174 ? -9.464 -11.467 -14.793 1.00 88.81 174 ASP A O 1
ATOM 1346 N N . ARG A 1 175 ? -9.281 -13.562 -14.000 1.00 82.69 175 ARG A N 1
ATOM 1347 C CA . ARG A 1 175 ? -10.480 -14.072 -14.665 1.00 82.69 175 ARG A CA 1
ATOM 1348 C C . ARG A 1 175 ? -11.505 -14.409 -13.602 1.00 82.69 175 ARG A C 1
ATOM 1350 O O . ARG A 1 175 ? -11.324 -15.363 -12.850 1.00 82.69 175 ARG A O 1
ATOM 1357 N N . TYR A 1 176 ? -12.577 -13.635 -13.569 1.00 77.44 176 TYR A N 1
ATOM 1358 C CA . TYR A 1 176 ? -13.749 -13.971 -12.777 1.00 77.44 176 TYR A CA 1
ATOM 1359 C C . TYR A 1 176 ? -14.631 -14.946 -13.583 1.00 77.44 176 TYR A C 1
ATOM 1361 O O . TYR A 1 176 ? -14.765 -14.744 -14.795 1.00 77.44 176 TYR A O 1
ATOM 1369 N N . PRO A 1 177 ? -15.146 -16.025 -12.962 1.00 69.00 177 PRO A N 1
ATOM 1370 C CA . PRO A 1 177 ? -16.069 -16.967 -13.600 1.00 69.00 177 PRO A CA 1
ATOM 1371 C C . PRO A 1 177 ? -17.439 -16.351 -13.907 1.00 69.00 177 PRO A C 1
ATOM 1373 O O . PRO A 1 177 ? -17.839 -15.397 -13.201 1.00 69.00 177 PRO A O 1
#

Organism: Paramuricea clavata (NCBI:txid317549)

Sequence (177 aa):
MLEKGECAAVEFMESNIVGEEPDIYTKIKKTQLQTFSLIGKKVNSKSKKGKIVVLKNSKALFAKMLLIAKSRNLEMEEVLTYSLRPYPHPSATNEGDLVKTVKAKLLKMTENEIQDGSVNLPIGDKAYIFDAMAILQTLTVLPATFGELATDLLAKIVNTAVSLNFSRVDFVCDRYP

pLDDT: mean 74.05, std 12.17, range [43.78, 93.19]

Foldseek 3Di:
DPVVVVVVVVVCCCAPPVDPPDDPPDDDDDDPDDDCVVVPPPPPPPDPVLLVVLVVVVVVLVVVLVVVCVVVVHDVVVSVVDDSAPDDPVQADSVRHGDPDVSVVVVVVVVVVDDDPPPVDDPDAAEAEDAQVVVVVPDPDDDPDPVVVVVVVVVVQVVVCVVSVHPHYHYDYDDDD

Radius of gyration: 26.29 Å; chains: 1; bounding box: 70×42×56 Å

Secondary structure (DSSP, 8-state):
--HHHHHHHHHHHIIIII-S-S-TTS---------GGGTT------SHHHHHHHHHHHHHHHHHHHHHHHHTT--HHHHHHS-SSSS-TTTB-TTSSBPSSHHHHHHHHHHHHS--------SSPPEEEEEHHHHHHH-SS--SSHHHHHHHHHHHHHHHHHHTT-SEEEEE-----